Protein AF-A0A816LYE9-F1 (afdb_monomer)

InterPro domains:
  IPR011598 Myc-type, basic helix-loop-helix (bHLH) domain [PF00010] (26-59)
  IPR036638 Helix-loop-helix DNA-binding domain superfamily [G3DSA:4.10.280.10] (22-69)
  IPR036638 Helix-loop-helix DNA-binding domain superfamily [SSF47459] (26-61)

Secondary structure (DSSP, 8-state):
--------------SSSHHHHHHHHHHHHHHHHHSS-TT-TT--HHHHHHHHHHHHHHHHHHHHHTTS--

Solvent-accessible surface area (backbone atoms only — not comparable to full-atom values): 4609 Å² total; per-residue (Å²): 140,84,85,86,84,81,79,78,80,76,84,74,92,77,85,79,56,72,66,58,54,55,52,50,54,53,50,50,52,53,52,40,71,70,40,90,63,82,69,50,84,84,56,53,72,68,55,49,55,48,50,48,52,54,49,52,52,50,52,52,50,58,58,61,59,68,74,74,79,131

Mean predicted aligned error: 14.29 Å

Foldseek 3Di:
DDDDPPPPPPPPPPPPCPVVVVVVVVVLVVLCVPQPPVVCPPDDSVVSVVSSVVVVVVVVVVVVVVPPDD

Radius of gyration: 24.39 Å; Cα contacts (8 Å, |Δi|>4): 17; chains: 1; bounding box: 55×35×79 Å

pLDDT: mean 71.02, std 18.02, range [40.12, 92.06]

Sequence (70 aa):
MSSNNSSSSSSSTTATNSNTDSAYESSLDQLRSLLPDSNAKGMSDYDVVRSATDYIQTLMKDTGNSNSSD

Structure (mmCIF, N/CA/C/O backbone):
data_AF-A0A816LYE9-F1
#
_entry.id   AF-A0A816LYE9-F1
#
loop_
_atom_site.group_PDB
_atom_site.id
_atom_site.type_symbol
_atom_site.label_atom_id
_atom_site.label_alt_id
_atom_site.label_comp_id
_atom_site.label_asym_id
_atom_site.label_entity_id
_atom_site.label_seq_id
_atom_site.pdbx_PDB_ins_code
_atom_site.Cartn_x
_atom_site.Cartn_y
_atom_site.Cartn_z
_atom_site.occupancy
_atom_site.B_iso_or_equiv
_atom_site.auth_seq_id
_atom_s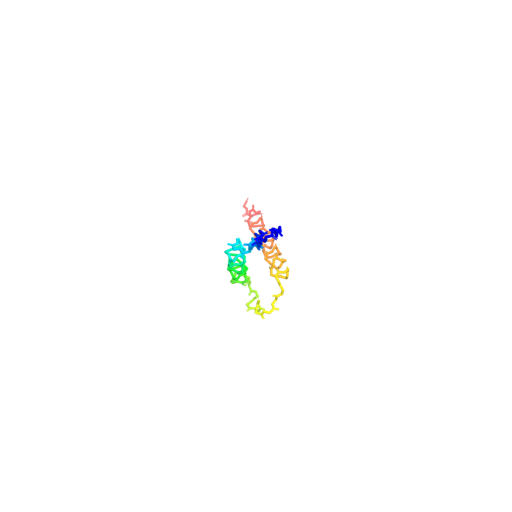ite.auth_comp_id
_atom_site.auth_asym_id
_atom_site.auth_atom_id
_atom_site.pdbx_PDB_model_num
ATOM 1 N N . MET A 1 1 ? 37.842 24.248 -49.738 1.00 44.41 1 MET A N 1
ATOM 2 C CA . MET A 1 1 ? 37.410 22.988 -49.101 1.00 44.41 1 MET A CA 1
ATOM 3 C C . MET A 1 1 ? 36.721 23.375 -47.808 1.00 44.41 1 MET A C 1
ATOM 5 O O . MET A 1 1 ? 37.398 23.838 -46.901 1.00 44.41 1 MET A O 1
ATOM 9 N N . SER A 1 2 ? 35.389 23.350 -47.793 1.00 40.12 2 SER A N 1
ATOM 10 C CA . SER A 1 2 ? 34.591 23.904 -46.697 1.00 40.12 2 SER A CA 1
ATOM 11 C C . SER A 1 2 ? 34.139 22.821 -45.729 1.00 40.12 2 SER A C 1
ATOM 13 O O . SER A 1 2 ? 33.533 21.840 -46.142 1.00 40.12 2 SER A O 1
ATOM 15 N N . SER A 1 3 ? 34.400 23.114 -44.456 1.00 41.94 3 SER A N 1
ATOM 16 C CA . SER A 1 3 ? 33.609 22.770 -43.275 1.00 41.94 3 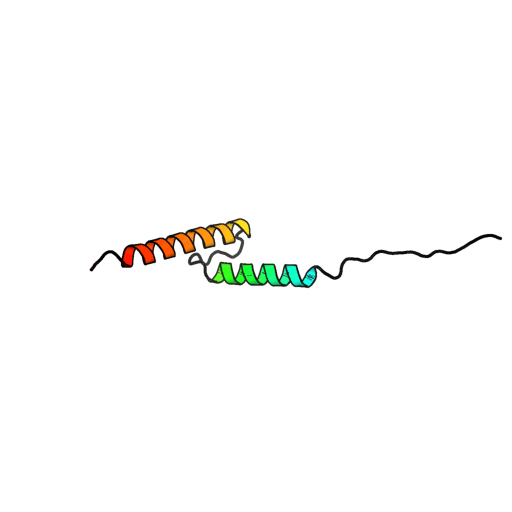SER A CA 1
ATOM 17 C C . SER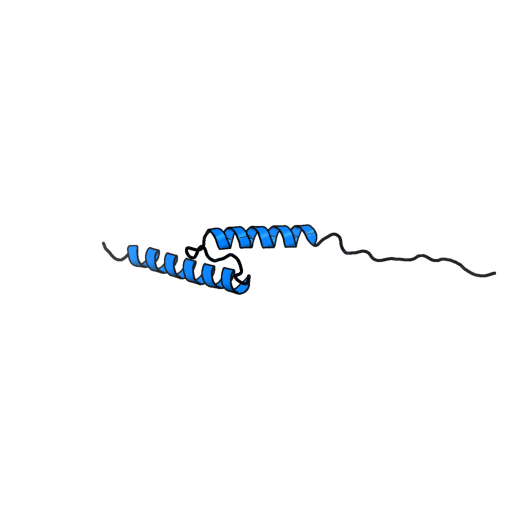 A 1 3 ? 33.478 21.296 -42.904 1.00 41.94 3 SER A C 1
ATOM 19 O O . SER A 1 3 ? 32.652 20.574 -43.445 1.00 41.94 3 SER A O 1
ATOM 21 N N . ASN A 1 4 ? 34.181 20.909 -41.837 1.00 44.03 4 ASN A N 1
ATOM 22 C CA . ASN A 1 4 ? 33.770 19.786 -41.002 1.00 44.03 4 ASN A CA 1
ATOM 23 C C . ASN A 1 4 ? 33.801 20.215 -39.527 1.00 44.03 4 ASN A C 1
ATOM 25 O O . ASN A 1 4 ? 34.745 19.931 -38.798 1.00 44.03 4 ASN A O 1
ATOM 29 N N . ASN A 1 5 ? 32.782 20.972 -39.111 1.00 49.19 5 ASN A N 1
ATOM 30 C CA . ASN A 1 5 ? 32.485 21.191 -37.698 1.00 49.19 5 ASN A CA 1
ATOM 31 C C . ASN A 1 5 ? 31.403 20.188 -37.288 1.00 49.19 5 ASN A C 1
ATOM 33 O O . ASN A 1 5 ? 30.210 20.466 -37.388 1.00 49.19 5 ASN A O 1
ATOM 37 N N . SER A 1 6 ? 31.829 18.992 -36.890 1.00 49.66 6 SER A N 1
ATOM 38 C CA . SER A 1 6 ? 30.955 17.964 -36.327 1.00 49.66 6 SER A CA 1
ATOM 39 C C . SER A 1 6 ? 30.897 18.137 -34.811 1.00 49.66 6 SER A C 1
ATOM 41 O O . SER A 1 6 ? 31.484 17.369 -34.058 1.00 49.66 6 SER A O 1
ATOM 43 N N . SER A 1 7 ? 30.191 19.165 -34.348 1.00 48.44 7 SER A N 1
ATOM 44 C CA . SER A 1 7 ? 29.737 19.234 -32.961 1.00 48.44 7 SER A CA 1
ATOM 45 C C . SER A 1 7 ? 28.534 18.302 -32.804 1.00 48.44 7 SER A C 1
ATOM 47 O O . SER A 1 7 ? 27.385 18.718 -32.965 1.00 48.44 7 SER A O 1
ATOM 49 N N . SER A 1 8 ? 28.799 17.023 -32.524 1.00 42.38 8 SER A N 1
ATOM 50 C CA . SER A 1 8 ? 27.786 16.091 -32.030 1.00 42.38 8 SER A CA 1
ATOM 51 C C . SER A 1 8 ? 27.404 16.511 -30.610 1.00 42.38 8 SER A C 1
ATOM 53 O O . SER A 1 8 ? 28.010 16.087 -29.627 1.00 42.38 8 SER A O 1
ATOM 55 N N . SER A 1 9 ? 26.411 17.392 -30.512 1.00 50.97 9 SER A N 1
ATOM 56 C CA . SER A 1 9 ? 25.648 17.601 -29.284 1.00 50.97 9 SER A CA 1
ATOM 57 C C . SER A 1 9 ? 24.790 16.359 -29.054 1.00 50.97 9 SER A C 1
ATOM 59 O O . SER A 1 9 ? 23.616 16.303 -29.417 1.00 50.97 9 SER A O 1
ATOM 61 N N . SER A 1 10 ? 25.403 15.318 -28.500 1.00 46.81 10 SER A N 1
ATOM 62 C CA . SER A 1 10 ? 24.661 14.206 -27.924 1.00 46.81 10 SER A CA 1
ATOM 63 C C . SER A 1 10 ? 24.175 14.670 -26.557 1.00 46.81 10 SER A C 1
ATOM 65 O O . SER A 1 10 ? 24.875 14.543 -25.554 1.00 46.81 10 SER A O 1
ATOM 67 N N . SER A 1 11 ? 22.987 15.282 -26.541 1.00 52.66 11 SER A N 1
ATOM 68 C CA . SER A 1 11 ? 22.208 15.504 -25.323 1.00 52.66 11 SER A CA 1
ATOM 69 C C . SER A 1 11 ? 22.025 14.172 -24.603 1.00 52.66 11 SER A C 1
ATOM 71 O O . SER A 1 11 ? 21.209 13.352 -25.005 1.00 52.66 11 SER A O 1
ATOM 73 N N . SER A 1 12 ? 22.786 13.964 -23.535 1.00 51.66 12 SER A N 1
ATOM 74 C CA . SER A 1 12 ? 22.549 12.903 -22.560 1.00 51.66 12 SER A CA 1
ATOM 75 C C . SER A 1 12 ? 22.073 13.541 -21.260 1.00 51.66 12 SER A C 1
ATOM 77 O O . SER A 1 12 ? 22.747 13.500 -20.232 1.00 51.66 12 SER A O 1
ATOM 79 N N . THR A 1 13 ? 20.897 14.163 -21.294 1.00 51.66 13 THR A N 1
ATOM 80 C CA . THR A 1 13 ? 20.136 14.451 -20.075 1.00 51.66 13 THR A CA 1
ATOM 81 C C . THR A 1 13 ? 19.433 13.169 -19.636 1.00 51.66 13 THR A C 1
ATOM 83 O O . THR A 1 13 ? 18.239 12.994 -19.858 1.00 51.66 13 THR A O 1
ATOM 86 N N . THR A 1 14 ? 20.168 12.218 -19.063 1.00 53.78 14 THR A N 1
ATOM 87 C CA . THR A 1 14 ? 19.564 11.060 -18.377 1.00 53.78 14 THR A CA 1
ATOM 88 C C . THR A 1 14 ? 20.470 10.603 -17.239 1.00 53.78 14 THR A C 1
ATOM 90 O O . THR A 1 14 ? 20.989 9.495 -17.232 1.00 53.78 14 THR A O 1
ATOM 93 N N . ALA A 1 15 ? 20.709 11.495 -16.279 1.00 52.25 15 ALA A N 1
ATOM 94 C CA . ALA A 1 15 ? 21.448 11.173 -15.057 1.00 52.25 15 ALA A CA 1
ATOM 95 C C . ALA A 1 15 ? 20.782 11.774 -13.805 1.00 52.25 15 ALA A C 1
ATOM 97 O O . ALA A 1 15 ? 21.453 12.043 -12.814 1.00 52.25 15 ALA A O 1
ATOM 98 N N . THR A 1 16 ? 19.464 12.004 -13.853 1.00 50.59 16 THR A N 1
ATOM 99 C CA . THR A 1 16 ? 18.712 12.657 -12.764 1.00 50.59 16 THR A CA 1
ATOM 100 C C . THR A 1 16 ? 17.565 11.819 -12.187 1.00 50.59 16 THR A C 1
ATOM 102 O O . THR A 1 16 ? 16.937 12.273 -11.239 1.00 50.59 16 THR A O 1
ATOM 105 N N . ASN A 1 17 ? 17.306 10.601 -12.688 1.00 52.38 17 ASN A N 1
ATOM 106 C CA . ASN A 1 17 ? 16.135 9.799 -12.278 1.00 52.38 17 ASN A CA 1
ATOM 107 C C . ASN A 1 17 ? 16.437 8.598 -11.365 1.00 52.38 17 ASN A C 1
ATOM 109 O O . ASN A 1 17 ? 15.541 8.099 -10.698 1.00 52.38 17 ASN A O 1
ATOM 113 N N . SER A 1 18 ? 17.684 8.131 -11.270 1.00 54.09 18 SER A N 1
ATOM 114 C CA . SER A 1 18 ? 17.978 6.896 -10.520 1.00 54.09 18 SER A CA 1
ATOM 115 C C . SER A 1 18 ? 17.723 7.023 -9.010 1.00 54.09 18 SER A C 1
ATOM 117 O O . SER A 1 18 ? 17.357 6.050 -8.352 1.00 54.09 18 SER A O 1
ATOM 119 N N . ASN A 1 19 ? 17.883 8.229 -8.456 1.00 58.69 19 ASN A N 1
ATOM 120 C CA . ASN A 1 19 ? 17.664 8.472 -7.029 1.00 58.69 19 ASN A CA 1
ATOM 121 C C . ASN A 1 19 ? 16.178 8.576 -6.659 1.00 58.69 19 ASN A C 1
ATOM 123 O O . ASN A 1 19 ? 15.809 8.178 -5.556 1.00 58.69 19 ASN A O 1
ATOM 127 N N . THR A 1 20 ? 15.328 9.097 -7.549 1.00 60.72 20 THR A N 1
ATOM 128 C CA . THR A 1 20 ? 13.887 9.235 -7.282 1.00 60.72 20 THR A CA 1
ATOM 129 C C . THR A 1 20 ? 13.186 7.887 -7.319 1.00 60.72 20 THR A C 1
ATOM 131 O O . THR A 1 20 ? 12.381 7.606 -6.436 1.00 60.72 20 THR A O 1
ATOM 134 N N . ASP A 1 21 ? 13.568 7.028 -8.264 1.00 66.88 21 ASP A N 1
ATOM 135 C CA . ASP A 1 21 ? 12.987 5.691 -8.403 1.00 66.88 21 ASP A CA 1
ATOM 136 C C . ASP A 1 21 ? 13.371 4.810 -7.200 1.00 66.88 21 ASP A C 1
ATOM 138 O O . ASP A 1 21 ? 12.532 4.127 -6.621 1.00 66.88 21 ASP A O 1
ATOM 142 N N . SER A 1 22 ? 14.616 4.922 -6.723 1.00 75.81 22 SER A N 1
ATOM 143 C CA . SER A 1 22 ? 15.089 4.181 -5.541 1.00 75.81 22 SER A CA 1
ATOM 144 C C . SER A 1 22 ? 14.388 4.608 -4.244 1.00 75.81 22 SER A C 1
ATOM 146 O O . SER A 1 22 ? 14.107 3.780 -3.376 1.00 75.81 22 SER A O 1
ATOM 148 N N . ALA A 1 23 ? 14.110 5.905 -4.086 1.00 84.56 23 ALA A N 1
ATOM 149 C CA . ALA A 1 23 ? 13.397 6.419 -2.918 1.00 84.56 23 ALA A CA 1
ATOM 150 C C . ALA A 1 23 ? 11.906 6.040 -2.941 1.00 84.56 23 ALA A C 1
ATOM 152 O O . ALA A 1 23 ? 11.326 5.757 -1.889 1.00 84.56 23 ALA A O 1
ATOM 153 N N . TYR A 1 24 ? 11.305 6.014 -4.132 1.00 86.25 24 TYR A N 1
ATOM 154 C CA . TYR A 1 24 ? 9.922 5.602 -4.344 1.00 86.25 24 TYR A CA 1
ATOM 155 C C . TYR A 1 24 ? 9.704 4.132 -3.963 1.00 86.25 24 TYR A C 1
ATOM 157 O O . TYR A 1 24 ? 8.871 3.849 -3.102 1.00 86.25 24 TYR A O 1
ATOM 165 N N . GLU A 1 25 ? 10.520 3.222 -4.501 1.00 85.56 25 GLU A N 1
ATOM 166 C CA . GLU A 1 25 ? 10.443 1.786 -4.188 1.00 85.56 25 GLU A CA 1
ATOM 167 C C . GLU A 1 25 ? 10.674 1.506 -2.697 1.00 85.56 25 GLU A C 1
ATOM 169 O O . GLU A 1 25 ? 9.924 0.758 -2.074 1.00 85.56 25 GLU A O 1
ATOM 174 N N . SER A 1 26 ? 11.654 2.180 -2.082 1.00 88.69 26 SER A N 1
ATOM 175 C CA . SER A 1 26 ? 11.918 2.066 -0.640 1.00 88.69 26 SER A CA 1
ATOM 176 C C . SER A 1 26 ? 10.710 2.489 0.207 1.00 88.69 26 SER A C 1
ATOM 178 O O . SER A 1 26 ? 10.363 1.833 1.190 1.00 88.69 26 SER A O 1
ATOM 180 N N . SER A 1 27 ? 10.028 3.565 -0.194 1.00 89.69 27 SER A N 1
ATOM 181 C CA . SER A 1 27 ? 8.829 4.050 0.501 1.00 89.69 27 SER A CA 1
ATOM 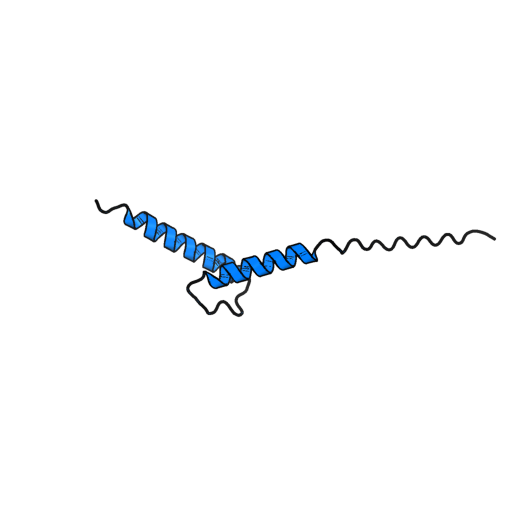182 C C . SER A 1 27 ? 7.651 3.085 0.342 1.00 89.69 27 SER A C 1
ATOM 184 O O . SER A 1 27 ? 6.906 2.861 1.297 1.00 89.69 27 SER A O 1
ATOM 186 N N . LEU A 1 28 ? 7.495 2.475 -0.837 1.00 88.12 28 LEU A N 1
ATOM 187 C CA . LEU A 1 28 ? 6.49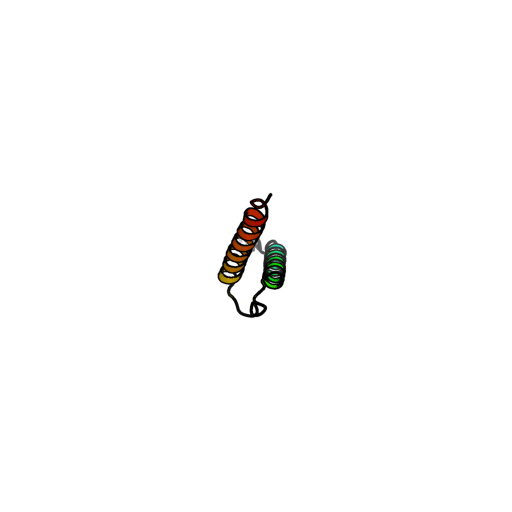0 1.439 -1.072 1.00 88.12 28 LEU A CA 1
ATOM 188 C C . LEU A 1 28 ? 6.756 0.189 -0.238 1.00 88.12 28 LEU A C 1
ATOM 190 O O . LEU A 1 28 ? 5.827 -0.328 0.372 1.00 88.12 28 LEU A O 1
ATOM 194 N N . ASP A 1 29 ? 8.000 -0.274 -0.150 1.00 87.25 29 ASP A N 1
ATOM 195 C CA . ASP A 1 29 ? 8.353 -1.432 0.677 1.00 87.25 29 ASP A CA 1
ATOM 196 C C . ASP A 1 29 ? 8.086 -1.189 2.166 1.00 87.25 29 ASP A C 1
ATOM 198 O O . ASP A 1 29 ? 7.55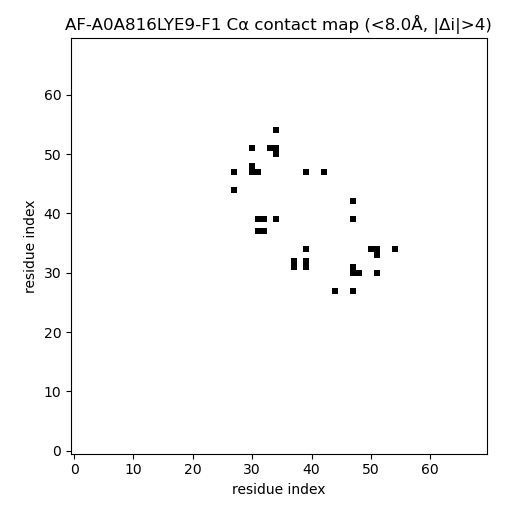0 -2.061 2.856 1.00 87.25 29 ASP A O 1
ATOM 202 N N . GLN A 1 30 ? 8.376 0.016 2.661 1.00 89.12 30 GLN A N 1
ATOM 203 C CA . GLN A 1 30 ? 7.990 0.412 4.016 1.00 89.12 30 GLN A CA 1
ATOM 204 C C . GLN A 1 30 ? 6.471 0.377 4.190 1.00 89.12 30 GLN A C 1
ATOM 206 O O . GLN A 1 30 ? 5.982 -0.191 5.167 1.00 89.12 30 GLN A O 1
ATOM 211 N N . LEU A 1 31 ? 5.714 0.910 3.230 1.00 88.12 31 LEU A N 1
ATOM 212 C CA . LEU A 1 31 ? 4.254 0.902 3.273 1.00 88.12 31 LEU A CA 1
ATOM 213 C C . LEU A 1 31 ? 3.693 -0.527 3.284 1.00 88.12 31 LEU A C 1
ATOM 215 O O . LEU A 1 31 ? 2.835 -0.839 4.105 1.00 88.12 31 LEU A O 1
ATOM 219 N N . ARG A 1 32 ? 4.242 -1.417 2.447 1.00 87.94 32 ARG A N 1
ATOM 220 C CA . ARG A 1 32 ? 3.919 -2.854 2.412 1.00 87.94 32 ARG A CA 1
ATOM 221 C C . ARG A 1 32 ? 4.161 -3.525 3.766 1.00 87.94 32 ARG A C 1
ATOM 223 O O . ARG A 1 32 ? 3.351 -4.345 4.180 1.00 87.94 32 ARG A O 1
ATOM 230 N N . SER A 1 33 ? 5.243 -3.170 4.465 1.00 87.56 33 SER A N 1
ATOM 231 C CA . SER A 1 33 ? 5.586 -3.749 5.777 1.00 87.56 33 SER A CA 1
ATOM 232 C C . SER A 1 33 ? 4.637 -3.348 6.912 1.00 87.56 33 SER A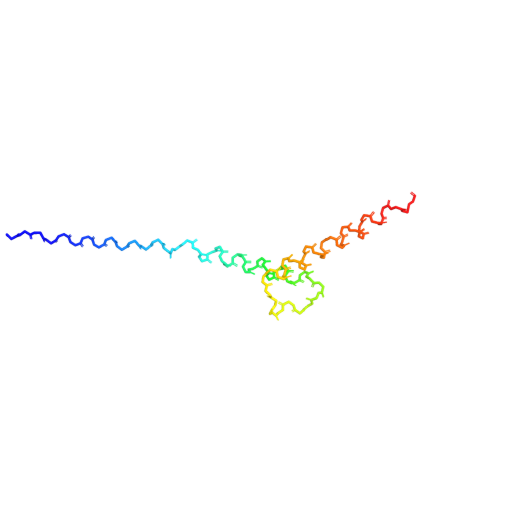 C 1
ATOM 234 O O . SER A 1 33 ? 4.545 -4.056 7.913 1.00 87.56 33 SER A O 1
ATOM 236 N N . LEU A 1 34 ? 3.937 -2.220 6.760 1.00 87.88 34 LEU A N 1
ATOM 237 C CA . LEU A 1 34 ? 2.987 -1.698 7.745 1.00 87.88 34 LEU A CA 1
ATOM 238 C C . LEU A 1 34 ? 1.571 -2.250 7.554 1.00 87.88 34 LEU A C 1
ATOM 240 O O . LEU A 1 34 ? 0.728 -2.078 8.436 1.00 87.88 34 LEU A O 1
ATOM 244 N N . LEU A 1 35 ? 1.295 -2.882 6.411 1.00 86.69 35 LEU A N 1
ATOM 245 C CA . LEU A 1 35 ? -0.003 -3.480 6.140 1.00 86.69 35 LEU A CA 1
ATOM 246 C C . LEU A 1 35 ? -0.174 -4.783 6.933 1.00 86.69 35 LEU A C 1
ATOM 248 O O . LEU A 1 35 ? 0.739 -5.611 6.965 1.00 86.69 35 LEU A O 1
ATOM 252 N N . PRO A 1 36 ? -1.353 -5.006 7.541 1.00 81.00 36 PRO A N 1
ATOM 253 C CA . PRO A 1 36 ? -1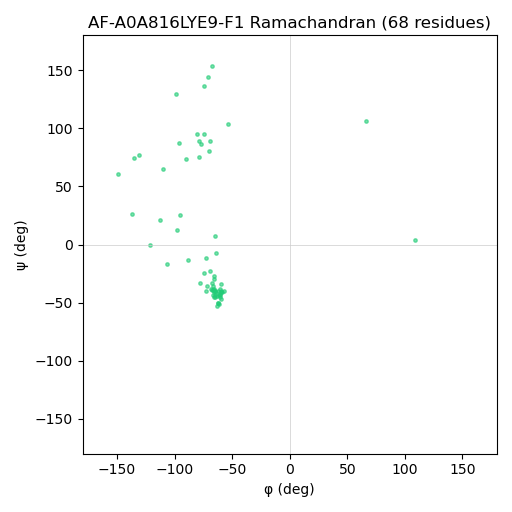.631 -6.230 8.289 1.00 81.00 36 PRO A CA 1
ATOM 254 C C . PRO A 1 36 ? -1.651 -7.476 7.389 1.00 81.00 36 PRO A C 1
ATOM 256 O O . PRO A 1 36 ? -1.323 -8.570 7.848 1.00 81.00 36 PRO A O 1
ATOM 259 N N . ASP A 1 37 ? -1.971 -7.320 6.101 1.00 72.44 37 ASP A N 1
ATOM 260 C CA . ASP A 1 37 ? -1.876 -8.392 5.114 1.00 72.44 37 ASP A CA 1
ATOM 261 C C . ASP A 1 37 ? -0.432 -8.552 4.626 1.00 72.44 37 ASP A C 1
ATOM 263 O O . ASP A 1 37 ? 0.029 -7.909 3.683 1.00 72.44 37 ASP A O 1
ATOM 267 N N . SER A 1 38 ? 0.289 -9.485 5.249 1.00 56.78 38 SER A N 1
ATOM 268 C CA . SER A 1 38 ? 1.690 -9.817 4.943 1.00 56.78 38 SER A CA 1
ATOM 269 C C . SER A 1 38 ? 1.921 -10.421 3.540 1.00 56.78 38 SER A C 1
ATOM 271 O O . SER A 1 38 ? 3.032 -10.845 3.225 1.00 56.78 38 SER A O 1
ATOM 273 N N . ASN A 1 39 ? 0.900 -10.453 2.677 1.00 56.97 39 ASN A N 1
ATOM 274 C CA . ASN A 1 39 ? 0.965 -10.940 1.294 1.00 56.97 39 ASN A CA 1
ATOM 275 C C . ASN A 1 39 ? 1.194 -9.817 0.267 1.00 56.97 39 ASN A C 1
ATOM 277 O O . ASN A 1 39 ? 0.878 -9.968 -0.909 1.00 56.97 39 ASN A O 1
ATOM 281 N N . ALA A 1 40 ? 1.804 -8.705 0.678 1.00 59.31 40 ALA A N 1
ATOM 282 C CA . ALA A 1 40 ? 2.161 -7.602 -0.215 1.00 59.31 40 ALA A CA 1
ATOM 283 C C . ALA A 1 40 ? 3.197 -7.975 -1.301 1.00 59.31 40 ALA A C 1
ATOM 285 O O . ALA A 1 40 ? 3.488 -7.180 -2.197 1.00 59.31 40 ALA A O 1
ATOM 286 N N . LYS A 1 41 ? 3.769 -9.187 -1.246 1.00 63.72 41 LYS A N 1
ATOM 287 C CA . LYS A 1 41 ? 4.733 -9.676 -2.232 1.00 63.72 41 LYS A CA 1
ATOM 288 C C . LYS A 1 41 ? 4.008 -10.034 -3.535 1.00 63.72 41 LYS A C 1
ATOM 290 O O . LYS A 1 41 ? 3.494 -11.137 -3.687 1.00 63.72 41 LYS A O 1
ATOM 295 N N . GLY A 1 42 ? 3.985 -9.087 -4.470 1.00 73.88 42 GLY A N 1
ATOM 296 C CA . GLY A 1 42 ? 3.311 -9.217 -5.767 1.00 73.88 42 GLY A CA 1
ATOM 297 C C . GLY A 1 42 ? 2.046 -8.369 -5.920 1.00 73.88 42 GLY A C 1
ATOM 298 O O . GLY A 1 42 ? 1.394 -8.461 -6.957 1.00 73.88 42 GLY A O 1
ATOM 299 N N . MET A 1 43 ? 1.703 -7.537 -4.930 1.00 79.50 43 MET A N 1
ATOM 300 C CA . MET A 1 43 ? 0.685 -6.497 -5.102 1.00 79.50 43 MET A CA 1
ATOM 301 C C . MET A 1 43 ? 1.201 -5.382 -6.009 1.00 79.50 43 MET A C 1
ATOM 303 O O . MET A 1 43 ? 2.375 -5.014 -5.945 1.00 79.50 43 MET A O 1
ATOM 307 N N . SER A 1 44 ? 0.304 -4.822 -6.822 1.00 89.25 44 SER A N 1
ATOM 308 C CA . SER A 1 44 ? 0.610 -3.610 -7.576 1.00 89.25 44 SER A CA 1
ATOM 309 C C . SER A 1 44 ? 0.776 -2.420 -6.629 1.00 89.25 44 SER A C 1
ATOM 311 O O . SER A 1 44 ? 0.168 -2.383 -5.558 1.00 89.25 44 SER A O 1
ATOM 313 N N . ASP A 1 45 ? 1.551 -1.412 -7.025 1.00 89.31 45 ASP A N 1
ATOM 314 C CA . ASP A 1 45 ? 1.761 -0.216 -6.195 1.00 89.31 45 ASP A CA 1
ATOM 315 C C . ASP A 1 45 ? 0.445 0.507 -5.887 1.00 89.31 45 ASP A C 1
ATOM 317 O O . ASP A 1 45 ? 0.246 1.015 -4.784 1.00 89.31 45 ASP A O 1
ATOM 321 N N . TYR A 1 46 ? -0.498 0.479 -6.835 1.00 89.81 46 TYR A N 1
ATOM 322 C CA . TYR A 1 46 ? -1.853 0.982 -6.631 1.00 89.81 46 TYR A CA 1
ATOM 323 C C . TYR A 1 46 ? -2.575 0.241 -5.497 1.00 89.81 46 TYR A C 1
ATOM 325 O O . TYR A 1 46 ? -3.157 0.882 -4.620 1.00 89.81 46 TYR A O 1
ATOM 333 N N . ASP A 1 47 ? -2.512 -1.093 -5.485 1.00 89.75 47 ASP A N 1
ATOM 334 C CA . ASP A 1 47 ? -3.163 -1.905 -4.453 1.00 89.75 47 ASP A CA 1
ATOM 335 C C . ASP A 1 47 ? -2.524 -1.691 -3.080 1.00 89.75 47 ASP A C 1
ATOM 337 O O . ASP A 1 47 ? -3.237 -1.644 -2.077 1.00 89.75 47 ASP A O 1
ATOM 341 N N . VAL A 1 48 ? -1.203 -1.495 -3.027 1.00 89.62 48 VAL A N 1
ATOM 342 C CA . VAL A 1 48 ? -0.484 -1.161 -1.787 1.00 89.62 48 VAL A CA 1
ATOM 343 C C . VAL A 1 48 ? -0.979 0.169 -1.225 1.00 89.62 48 VAL A C 1
ATOM 345 O O . VAL A 1 48 ? -1.369 0.242 -0.059 1.00 89.62 48 VAL A O 1
ATOM 348 N N . VAL A 1 49 ? -1.011 1.222 -2.047 1.00 91.25 49 VAL A N 1
ATOM 349 C CA . VAL A 1 49 ? -1.451 2.560 -1.618 1.00 91.25 49 VAL A CA 1
ATOM 350 C C . VAL A 1 49 ? -2.923 2.553 -1.209 1.00 91.25 49 VAL A C 1
ATOM 352 O O . VAL A 1 49 ? -3.292 3.155 -0.196 1.00 91.25 49 VAL A O 1
ATOM 355 N N . ARG A 1 50 ? -3.774 1.846 -1.959 1.00 91.94 50 ARG A N 1
ATOM 356 C CA . ARG A 1 50 ? -5.194 1.694 -1.632 1.00 91.94 50 ARG A CA 1
ATOM 357 C C . ARG A 1 50 ? -5.385 0.978 -0.297 1.00 91.94 50 ARG A C 1
ATOM 359 O O . ARG A 1 50 ? -6.069 1.507 0.572 1.00 91.94 50 ARG A O 1
ATOM 366 N N . SER A 1 51 ? -4.728 -0.165 -0.111 1.00 89.94 51 SER A N 1
ATOM 367 C CA . SER A 1 51 ? -4.811 -0.948 1.129 1.00 89.94 51 SER A CA 1
ATOM 368 C C . SER A 1 51 ? -4.310 -0.148 2.329 1.00 89.94 51 SER A C 1
ATOM 370 O O . SER A 1 51 ? -4.911 -0.193 3.399 1.00 89.94 51 SER A O 1
ATOM 372 N N . ALA A 1 52 ? -3.253 0.649 2.150 1.00 89.94 52 ALA A N 1
ATOM 373 C CA . ALA A 1 52 ? -2.752 1.528 3.203 1.00 89.94 52 ALA A CA 1
ATOM 374 C C . ALA A 1 52 ? -3.753 2.625 3.559 1.00 89.94 52 ALA A C 1
ATOM 376 O O . ALA A 1 52 ? -3.963 2.911 4.735 1.00 89.94 52 ALA A O 1
ATOM 377 N N . THR A 1 53 ? -4.412 3.202 2.557 1.00 92.06 53 THR A N 1
ATOM 378 C CA . THR A 1 53 ? -5.453 4.213 2.766 1.00 92.06 53 THR A CA 1
ATOM 379 C C . THR A 1 53 ? -6.643 3.634 3.533 1.00 92.06 53 THR A C 1
ATOM 381 O O . THR A 1 53 ? -7.123 4.254 4.483 1.00 92.06 53 THR A O 1
ATOM 384 N N . ASP A 1 54 ? -7.090 2.433 3.166 1.00 90.94 54 ASP A N 1
ATOM 385 C CA . ASP A 1 54 ? -8.191 1.734 3.838 1.00 90.94 54 ASP A CA 1
ATOM 386 C C . ASP A 1 54 ? -7.817 1.347 5.281 1.00 90.94 54 ASP A C 1
ATOM 388 O O . ASP A 1 54 ? -8.615 1.510 6.212 1.00 90.94 54 ASP A O 1
ATOM 392 N N . TYR A 1 55 ? -6.572 0.913 5.501 1.00 90.00 55 TYR A N 1
ATOM 393 C CA . TYR A 1 55 ? -6.058 0.604 6.833 1.00 90.00 55 TYR A CA 1
ATOM 394 C C . TYR A 1 55 ? -5.992 1.847 7.729 1.00 90.00 55 TYR A C 1
ATOM 396 O O . TYR A 1 55 ? -6.476 1.819 8.859 1.00 90.00 55 TYR A O 1
ATOM 404 N N . ILE A 1 56 ? -5.489 2.974 7.215 1.00 90.88 56 ILE A N 1
ATOM 405 C CA . ILE A 1 56 ? -5.463 4.248 7.948 1.00 90.88 56 ILE A CA 1
ATOM 406 C C . ILE A 1 56 ? -6.886 4.701 8.298 1.00 90.88 56 ILE A C 1
ATOM 408 O O . ILE A 1 56 ? -7.131 5.111 9.430 1.00 90.88 56 ILE A O 1
ATOM 412 N N . GLN A 1 57 ? -7.846 4.594 7.373 1.00 91.12 57 GLN A N 1
ATOM 413 C CA . GLN A 1 57 ? -9.252 4.909 7.663 1.00 91.12 57 GLN A CA 1
ATOM 414 C C . GLN A 1 57 ? -9.832 4.039 8.778 1.00 91.12 57 GLN A C 1
ATOM 416 O O . GLN A 1 57 ? -10.547 4.548 9.642 1.00 91.12 57 GLN A O 1
ATOM 421 N N . THR A 1 58 ? -9.495 2.751 8.785 1.00 89.44 58 THR A N 1
ATOM 422 C CA . THR A 1 58 ? -9.904 1.822 9.845 1.00 89.44 58 THR A CA 1
ATOM 423 C C . THR A 1 58 ? -9.326 2.252 11.192 1.00 89.44 58 THR A C 1
ATOM 425 O O . THR A 1 58 ? -10.081 2.470 12.137 1.00 89.44 58 THR A O 1
ATOM 428 N N . LEU A 1 59 ? -8.016 2.515 11.257 1.00 88.69 59 LEU A N 1
ATOM 429 C CA . LEU A 1 59 ? -7.351 2.996 12.473 1.00 88.69 59 LEU A CA 1
ATOM 430 C C . LEU A 1 59 ? -7.937 4.320 12.985 1.00 88.69 59 LEU A C 1
ATOM 432 O O . LEU A 1 59 ? -8.130 4.491 14.190 1.00 88.69 59 LEU A O 1
ATOM 436 N N . MET A 1 60 ? -8.244 5.260 12.087 1.00 89.69 60 MET A N 1
ATOM 437 C CA . MET A 1 60 ? -8.875 6.533 12.451 1.00 89.69 60 MET A CA 1
ATOM 438 C C . MET A 1 60 ? -10.281 6.331 13.017 1.00 89.69 60 MET A C 1
ATOM 440 O O . MET A 1 60 ? -10.651 6.997 13.984 1.00 89.69 60 MET A O 1
ATOM 444 N N . LYS A 1 61 ? -11.060 5.408 12.445 1.00 86.50 61 LYS A N 1
ATOM 445 C CA . LYS A 1 61 ? -12.396 5.071 12.941 1.00 86.50 61 LYS A CA 1
ATOM 446 C C . LYS A 1 61 ? -12.330 4.426 14.324 1.00 86.50 61 LYS A C 1
ATOM 448 O O . LYS A 1 61 ? -13.078 4.837 15.208 1.00 86.50 61 LYS A O 1
ATOM 453 N N . ASP A 1 62 ? -11.416 3.486 14.531 1.00 80.06 62 ASP A N 1
ATOM 454 C CA . ASP A 1 62 ? -11.245 2.797 15.815 1.00 80.06 62 ASP A CA 1
ATOM 455 C C . ASP A 1 62 ? -10.752 3.759 16.908 1.00 80.06 62 ASP A C 1
ATOM 457 O O . ASP A 1 62 ? -11.252 3.755 18.038 1.00 80.06 62 ASP A O 1
ATOM 461 N N . THR A 1 63 ? -9.843 4.669 16.550 1.00 74.94 63 THR A N 1
ATOM 462 C CA . THR A 1 63 ? -9.359 5.731 17.447 1.00 74.94 63 THR A CA 1
ATOM 463 C C . THR A 1 63 ? -10.470 6.731 17.782 1.00 74.94 63 THR A C 1
ATOM 465 O O . THR A 1 63 ? -10.642 7.100 1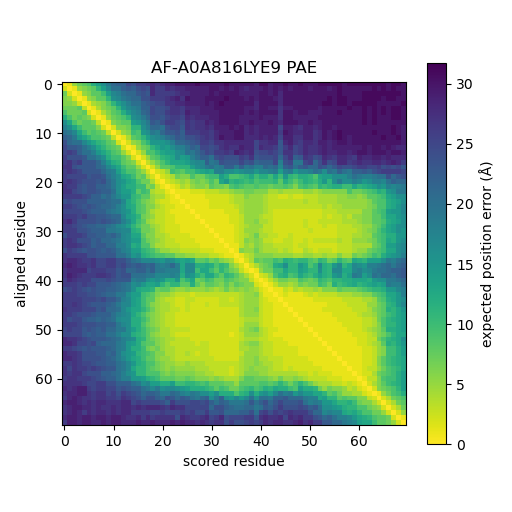8.941 1.00 74.94 63 THR A O 1
ATOM 468 N N . GLY A 1 64 ? -11.269 7.148 16.793 1.00 61.69 64 GLY A N 1
ATOM 469 C CA . GLY A 1 64 ? -12.389 8.073 16.991 1.00 61.69 64 GLY A CA 1
ATOM 470 C C . GLY A 1 64 ? -13.540 7.478 17.806 1.00 61.69 64 GLY A C 1
ATOM 471 O O . GLY A 1 64 ? -14.171 8.188 18.586 1.00 61.69 64 GLY A O 1
ATOM 472 N N . ASN A 1 65 ? -13.785 6.172 17.685 1.00 53.81 65 ASN A N 1
ATOM 473 C CA . ASN A 1 65 ? -14.823 5.470 18.440 1.00 53.81 65 ASN A CA 1
ATOM 474 C C . ASN A 1 65 ? -14.436 5.253 19.916 1.00 53.81 65 ASN A C 1
ATOM 476 O O . ASN A 1 65 ? -15.310 5.171 20.778 1.00 53.81 65 ASN A O 1
ATOM 480 N N . SER A 1 66 ? -13.136 5.237 20.224 1.00 53.75 66 SER A N 1
ATOM 481 C CA . SER A 1 66 ? -12.612 5.063 21.587 1.00 53.75 66 SER A CA 1
ATOM 482 C C . SER A 1 66 ? -12.803 6.290 22.497 1.00 53.75 66 SER A C 1
ATOM 484 O O . SER A 1 66 ? -12.643 6.174 23.705 1.00 53.75 66 SER A O 1
ATOM 486 N N . ASN A 1 67 ? -13.194 7.449 21.949 1.00 53.78 67 ASN A N 1
ATOM 487 C CA . ASN A 1 67 ? -13.431 8.692 22.704 1.00 53.78 67 ASN A CA 1
ATOM 488 C C . ASN A 1 67 ? -14.913 8.951 23.047 1.00 53.78 67 ASN A C 1
ATOM 490 O O . ASN A 1 67 ? -15.266 10.060 23.437 1.00 53.78 67 ASN A O 1
ATOM 494 N N . SER A 1 68 ? -15.795 7.960 22.882 1.00 52.66 68 SER A N 1
ATOM 495 C CA . SER A 1 68 ? -17.244 8.103 23.126 1.00 52.66 68 SER A CA 1
ATOM 496 C C . SER A 1 68 ? -17.765 7.290 24.319 1.00 52.66 68 SER A C 1
ATOM 498 O O . SER A 1 68 ? -18.955 7.001 24.418 1.00 52.66 68 SER A O 1
ATOM 500 N N . SER A 1 69 ? -16.883 6.909 25.243 1.00 52.84 69 SER A N 1
ATOM 501 C CA . SER A 1 69 ? -17.253 6.240 26.494 1.00 52.84 69 SER A CA 1
ATOM 502 C C . SER A 1 69 ? -16.491 6.840 27.675 1.00 52.84 69 SER A C 1
ATOM 504 O O . SER A 1 69 ? -15.549 6.225 28.160 1.00 52.84 69 SER A O 1
ATOM 506 N N . ASP A 1 70 ? -16.889 8.043 28.091 1.00 47.25 70 ASP A N 1
ATOM 507 C CA . ASP A 1 70 ? -16.988 8.454 29.504 1.00 47.25 70 ASP A CA 1
ATOM 508 C C . ASP A 1 70 ? -17.961 9.641 29.622 1.00 47.25 70 ASP A C 1
ATOM 510 O O . ASP A 1 70 ? -17.799 10.613 28.843 1.00 47.25 70 ASP A O 1
#

Organism: NCBI:txid392030